Protein AF-A0A816DDB4-F1 (afdb_monomer)

Nearest PDB structures (foldseek):
  6s7x-assembly1_B  TM=8.480E-01  e=6.106E-02  Drosophila melanogaster
  7lga-assembly2_D  TM=7.925E-01  e=1.248E-01  Homo sapiens
  6taq-assembly1_A  TM=8.503E-01  e=3.305E-01  Drosophila melanogaster
  7lga-assembly1_B  TM=7.950E-01  e=3.527E-01  Homo sapiens
  6tnq-assembly1_A  TM=8.075E-01  e=5.557E-01  Homo sapiens

Solvent-accessible surface area (backbone atoms only — not comparable to full-atom values): 7834 Å² total; per-residue (Å²): 140,81,88,85,80,89,76,90,77,87,77,84,81,85,85,83,87,87,77,94,69,95,76,75,93,61,65,64,60,55,54,52,52,53,50,49,53,51,50,49,51,52,49,49,54,49,52,52,54,55,55,58,67,70,57,75,69,42,36,74,50,98,84,80,67,57,68,67,62,53,50,49,55,49,53,53,50,40,60,76,70,65,58,53,42,68,54,50,51,52,56,52,58,74,34,40,33,68,62,38,36,50,50,48,68,77,65,69,64,92,66,85,46,44,71,64,44,56,50,60,72,75,107

Secondary structure (DSSP, 8-state):
------------------------TTHHHHHHHHHHHHHHHHHHHHHHHHHHHHSPPB---TTT--HHHHHHHHHHHHHHHT--HHHHHHHHHTTB-HHHHHHHHHS----SSHHHHHHHHH-

Structure (mmCIF, N/CA/C/O backbone):
data_AF-A0A816DDB4-F1
#
_entry.id   AF-A0A816DDB4-F1
#
loop_
_atom_site.group_PDB
_atom_site.id
_atom_site.type_symbol
_atom_site.label_atom_id
_atom_site.label_alt_id
_atom_site.label_comp_id
_atom_site.label_asym_id
_atom_site.label_entity_id
_atom_site.label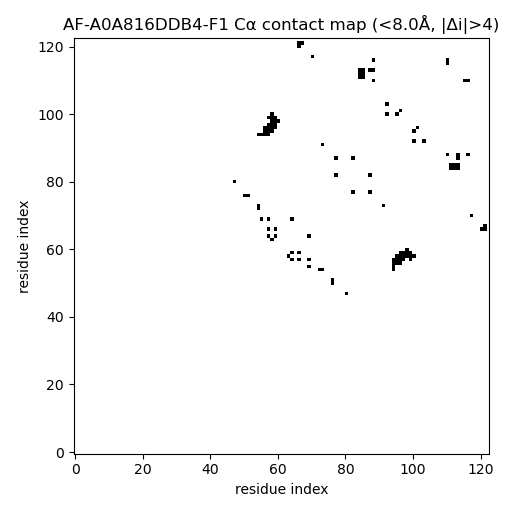_seq_id
_atom_site.pdbx_PDB_ins_code
_atom_site.Cartn_x
_atom_site.Cartn_y
_atom_site.Cartn_z
_atom_site.occupancy
_atom_site.B_iso_or_equiv
_atom_site.auth_seq_id
_atom_site.auth_comp_id
_atom_site.auth_asym_id
_atom_site.auth_atom_id
_atom_site.pdbx_PDB_model_num
ATOM 1 N N . MET A 1 1 ? 11.659 41.671 53.828 1.00 43.97 1 MET A N 1
ATOM 2 C CA . MET A 1 1 ? 11.669 40.972 52.526 1.00 43.97 1 MET A CA 1
ATOM 3 C C . MET A 1 1 ? 12.439 39.688 52.749 1.00 43.97 1 MET A C 1
ATOM 5 O O . MET A 1 1 ? 13.646 39.756 52.922 1.00 43.97 1 MET A O 1
ATOM 9 N N . GLN A 1 2 ? 11.732 38.571 52.906 1.00 41.44 2 GLN A N 1
ATOM 10 C CA . GLN A 1 2 ? 12.323 37.286 53.279 1.00 41.44 2 GLN A CA 1
ATOM 11 C C . GLN A 1 2 ? 12.018 36.295 52.156 1.00 41.44 2 GLN A C 1
ATOM 13 O O . GLN A 1 2 ? 10.850 36.076 51.834 1.00 41.44 2 GLN A O 1
ATOM 18 N N . SER A 1 3 ? 13.077 35.792 51.524 1.00 42.16 3 SER A N 1
ATOM 19 C CA . SER A 1 3 ? 13.044 34.828 50.428 1.00 42.16 3 SER A CA 1
ATOM 20 C C . SER A 1 3 ? 12.385 33.520 50.857 1.00 42.16 3 SER A C 1
ATOM 22 O O . SER A 1 3 ? 12.732 32.959 51.893 1.00 42.16 3 SER A O 1
ATOM 24 N N . GLY A 1 4 ? 11.441 33.051 50.041 1.00 41.81 4 GLY A N 1
ATOM 25 C CA . GLY A 1 4 ? 10.823 31.739 50.169 1.00 41.81 4 GLY A CA 1
ATOM 26 C C . GLY A 1 4 ? 11.722 30.665 49.568 1.00 41.81 4 GLY A C 1
ATOM 27 O O . GLY A 1 4 ? 11.898 30.605 48.352 1.00 41.81 4 GLY A O 1
ATOM 28 N N . GLU A 1 5 ? 12.275 29.821 50.430 1.00 47.75 5 GLU A N 1
ATOM 29 C CA . GLU A 1 5 ? 12.852 28.535 50.058 1.00 47.75 5 GLU A CA 1
ATOM 30 C C . GLU A 1 5 ? 11.723 27.496 50.013 1.00 47.75 5 GLU A C 1
ATOM 32 O O . GLU A 1 5 ? 11.057 27.223 51.012 1.00 47.75 5 GLU A O 1
ATOM 37 N N . ASN A 1 6 ? 11.482 26.944 48.824 1.00 47.59 6 ASN A N 1
ATOM 38 C CA . ASN A 1 6 ? 10.530 25.862 48.602 1.00 47.59 6 ASN A CA 1
ATOM 39 C C . ASN A 1 6 ? 11.137 24.537 49.080 1.00 47.59 6 ASN A C 1
ATOM 41 O O . ASN A 1 6 ? 11.985 23.972 48.394 1.00 47.59 6 ASN A O 1
ATOM 45 N N . ASN A 1 7 ? 10.659 24.013 50.208 1.00 46.81 7 ASN A N 1
ATOM 46 C CA . ASN A 1 7 ? 10.853 22.615 50.590 1.00 46.81 7 ASN A CA 1
ATOM 47 C C . ASN A 1 7 ? 9.494 21.905 50.561 1.00 46.81 7 ASN A C 1
ATOM 49 O O . ASN A 1 7 ? 8.636 22.130 51.411 1.00 46.81 7 ASN A O 1
ATOM 53 N N . LEU A 1 8 ? 9.296 21.075 49.534 1.00 44.12 8 LEU A N 1
ATOM 54 C CA . LEU A 1 8 ? 8.155 20.172 49.397 1.00 44.12 8 LEU A CA 1
ATOM 55 C C . LEU A 1 8 ? 8.302 19.023 50.403 1.00 44.12 8 LEU A C 1
ATOM 57 O O . LEU A 1 8 ? 9.027 18.060 50.155 1.00 44.12 8 LEU A O 1
ATOM 61 N N . SER A 1 9 ? 7.610 19.129 51.535 1.00 41.91 9 SER A N 1
ATOM 62 C CA . SER A 1 9 ? 7.448 18.035 52.494 1.00 41.91 9 SER A CA 1
ATOM 63 C C . SER A 1 9 ? 6.330 17.098 52.032 1.00 41.91 9 SER A C 1
ATOM 65 O O . SER A 1 9 ? 5.179 17.508 51.896 1.00 41.91 9 SER A O 1
ATOM 67 N N . TYR A 1 10 ? 6.668 15.828 51.803 1.00 42.56 10 TYR A N 1
ATOM 68 C CA . TYR A 1 10 ? 5.695 14.751 51.640 1.00 42.56 10 TYR A CA 1
ATOM 69 C C . TYR A 1 10 ? 5.128 14.385 53.016 1.00 42.56 10 TYR A C 1
ATOM 71 O O . TYR A 1 10 ? 5.798 13.709 53.795 1.00 42.56 10 TYR A O 1
ATOM 79 N N . GLU A 1 11 ? 3.901 14.809 53.319 1.00 48.00 11 GLU A N 1
ATOM 80 C CA . GLU A 1 11 ? 3.183 14.304 54.490 1.00 48.00 11 GLU A CA 1
ATOM 81 C C . GLU A 1 11 ? 2.316 13.095 54.123 1.00 48.00 11 GLU A C 1
ATOM 83 O O . GLU A 1 11 ? 1.369 13.163 53.338 1.00 48.00 11 GLU A O 1
ATOM 88 N N . LEU A 1 12 ? 2.683 11.962 54.723 1.00 44.47 12 LEU A N 1
ATOM 89 C CA . LEU A 1 12 ? 1.897 10.743 54.833 1.00 44.47 12 LEU A CA 1
ATOM 90 C C . LEU A 1 12 ? 0.632 11.031 55.649 1.00 44.47 12 LEU A C 1
ATOM 92 O O . LEU A 1 12 ? 0.705 11.149 56.871 1.00 44.47 12 LEU A O 1
ATOM 96 N N . ILE A 1 13 ? -0.535 11.073 55.006 1.00 45.22 13 ILE A N 1
ATOM 97 C CA . ILE A 1 13 ? -1.806 11.014 55.734 1.00 45.22 13 ILE A CA 1
ATOM 98 C C . ILE A 1 13 ? -2.263 9.560 55.777 1.00 45.22 13 ILE A C 1
ATOM 100 O O . ILE A 1 13 ? -2.848 9.013 54.841 1.00 45.22 13 ILE A O 1
ATOM 104 N N . THR A 1 14 ? -1.953 8.940 56.909 1.00 59.88 14 THR A N 1
ATOM 105 C CA . THR A 1 14 ? -2.559 7.714 57.408 1.00 59.88 14 THR A CA 1
ATOM 106 C C . THR A 1 14 ? -4.031 7.977 57.709 1.00 59.88 14 THR A C 1
ATOM 108 O O . THR A 1 14 ? -4.351 8.958 58.363 1.00 59.88 14 THR A O 1
ATOM 111 N N . ASN A 1 15 ? -4.934 7.104 57.258 1.00 37.34 15 ASN A N 1
ATOM 112 C CA . ASN A 1 15 ? -6.220 6.882 57.922 1.00 37.34 15 ASN A CA 1
ATOM 113 C C . ASN A 1 15 ? -6.789 5.516 57.520 1.00 37.34 15 ASN A C 1
ATOM 115 O O . ASN A 1 15 ? -7.219 5.273 56.396 1.00 37.34 15 ASN A O 1
ATOM 119 N N . SER A 1 16 ? -6.806 4.611 58.483 1.00 35.53 16 SER A N 1
ATOM 120 C CA . SER A 1 16 ? -7.663 3.428 58.552 1.00 35.53 16 SER A CA 1
ATOM 121 C C . SER A 1 16 ? -8.112 3.322 60.015 1.00 35.53 16 SER A C 1
ATOM 123 O O . SER A 1 16 ? -7.393 3.832 60.875 1.00 35.53 16 SER A O 1
ATOM 125 N N . PRO A 1 17 ? -9.175 2.584 60.384 1.00 55.56 17 PRO A N 1
ATOM 126 C CA . PRO A 1 17 ? -10.334 2.105 59.619 1.00 55.56 17 PRO A CA 1
ATOM 127 C C . PRO A 1 17 ? -11.655 2.271 60.413 1.00 55.56 17 PRO A C 1
ATOM 129 O O . PRO A 1 17 ? -11.680 2.054 61.621 1.00 55.56 17 PRO A O 1
ATOM 132 N N . THR A 1 18 ? -12.814 2.502 59.782 1.00 37.44 18 THR A N 1
ATOM 133 C CA . THR A 1 18 ? -14.069 1.970 60.361 1.00 37.44 18 THR A CA 1
ATOM 134 C C . THR A 1 18 ? -15.192 1.810 59.345 1.00 37.44 18 THR A C 1
ATOM 136 O O . THR A 1 18 ? -15.541 2.731 58.615 1.00 37.44 18 THR A O 1
ATOM 139 N N . ARG A 1 19 ? -15.850 0.651 59.475 1.00 34.72 19 ARG A N 1
ATOM 140 C CA . ARG A 1 19 ? -17.238 0.345 59.107 1.00 34.72 19 ARG A CA 1
ATOM 141 C C . ARG A 1 19 ? -17.450 -0.298 57.737 1.00 34.72 19 ARG A C 1
ATOM 143 O O . ARG A 1 19 ? -17.936 0.302 56.786 1.00 34.72 19 ARG A O 1
ATOM 150 N N . ILE A 1 20 ? -17.222 -1.610 57.740 1.00 48.53 20 ILE A N 1
ATOM 151 C CA . ILE A 1 20 ? -17.892 -2.568 56.862 1.00 48.53 20 ILE A CA 1
ATOM 152 C C . ILE A 1 20 ? -19.407 -2.307 56.929 1.00 48.53 20 ILE A C 1
ATOM 154 O O . ILE A 1 20 ? -20.044 -2.501 57.966 1.00 48.53 20 ILE A O 1
ATOM 158 N N . ARG A 1 21 ? -19.989 -1.859 55.816 1.00 37.38 21 ARG A N 1
ATOM 159 C CA . ARG A 1 21 ? -21.425 -1.963 55.546 1.00 37.38 21 ARG A CA 1
ATOM 160 C C . ARG A 1 21 ? -21.587 -2.323 54.074 1.00 37.38 21 ARG A C 1
ATOM 162 O O . ARG A 1 21 ? -21.280 -1.516 53.205 1.00 37.38 21 ARG A O 1
ATOM 169 N N . ASN A 1 22 ? -22.032 -3.554 53.833 1.00 43.56 22 ASN A N 1
ATOM 170 C CA . ASN A 1 22 ? -22.305 -4.153 52.528 1.00 43.56 22 ASN A CA 1
ATOM 171 C C . ASN A 1 22 ? -22.869 -3.150 51.512 1.00 43.56 22 ASN A C 1
ATOM 173 O O . ASN A 1 22 ? -24.009 -2.698 51.659 1.00 43.56 22 ASN A O 1
ATOM 177 N N . LYS A 1 23 ? -22.120 -2.866 50.441 1.00 38.00 23 LYS A N 1
ATOM 178 C CA . LYS A 1 23 ? -22.698 -2.331 49.208 1.00 38.00 23 LYS A CA 1
ATOM 179 C C . LYS A 1 23 ? -21.850 -2.704 47.989 1.00 38.00 23 LYS A C 1
ATOM 181 O O . LYS A 1 23 ? -20.769 -2.178 47.796 1.00 38.00 23 LYS A O 1
ATOM 186 N N . LYS A 1 24 ? -22.457 -3.568 47.170 1.00 41.78 24 LYS A N 1
ATOM 187 C CA . LYS A 1 24 ? -22.241 -3.801 45.736 1.00 41.78 24 LYS A CA 1
ATOM 188 C C . LYS A 1 24 ? -20.925 -4.441 45.274 1.00 41.78 24 LYS A C 1
ATOM 190 O O . LYS A 1 24 ? -19.898 -3.807 45.110 1.00 41.78 24 LYS A O 1
ATOM 195 N N . ILE A 1 25 ? -21.098 -5.691 44.858 1.00 45.50 25 ILE A N 1
ATOM 196 C CA . ILE A 1 25 ? -20.272 -6.566 44.013 1.00 45.50 25 ILE A CA 1
ATOM 197 C C . ILE A 1 25 ? -20.034 -5.973 42.590 1.00 45.50 25 ILE A C 1
ATOM 199 O O . ILE A 1 25 ? -19.794 -6.702 41.642 1.00 45.50 25 ILE A O 1
ATOM 203 N N . ASN A 1 26 ? -20.091 -4.649 42.396 1.00 43.62 26 ASN A N 1
ATOM 204 C CA . ASN A 1 26 ? -20.038 -4.034 41.058 1.00 43.62 26 ASN A CA 1
ATOM 205 C C . ASN A 1 26 ? -18.671 -3.434 40.682 1.00 43.62 26 ASN A C 1
ATOM 207 O O . ASN A 1 26 ? -18.465 -3.151 39.507 1.00 43.62 26 ASN A O 1
ATOM 211 N N . ASP A 1 27 ? -17.741 -3.256 41.626 1.00 45.94 27 ASP A N 1
ATOM 212 C CA . ASP A 1 27 ? -16.448 -2.609 41.330 1.00 45.94 27 ASP A CA 1
ATOM 213 C C . ASP A 1 27 ? -15.383 -3.577 40.783 1.00 45.94 27 ASP A C 1
ATOM 215 O O . ASP A 1 27 ? -14.468 -3.162 40.075 1.00 45.94 27 ASP A O 1
ATOM 219 N N . ILE A 1 28 ? -15.509 -4.882 41.054 1.00 46.75 28 ILE A N 1
ATOM 220 C CA . ILE A 1 28 ? -14.529 -5.885 40.596 1.00 46.75 28 ILE A CA 1
ATOM 221 C C . ILE A 1 28 ? -14.704 -6.183 39.100 1.00 46.75 28 ILE A C 1
ATOM 223 O O . ILE A 1 28 ? -13.717 -6.330 38.382 1.00 46.75 28 ILE A O 1
ATOM 227 N N . SER A 1 29 ? -15.948 -6.208 38.610 1.00 50.31 29 SER A N 1
ATOM 228 C CA . SER A 1 29 ? -16.242 -6.466 37.196 1.00 50.31 29 SER A CA 1
ATOM 229 C C . SER A 1 29 ? -15.683 -5.376 36.281 1.00 50.31 29 SER A C 1
ATOM 231 O O . SER A 1 29 ? -15.140 -5.696 35.233 1.00 50.31 29 SER A O 1
ATOM 233 N N . PHE A 1 30 ? -15.734 -4.107 36.702 1.00 49.94 30 PHE A N 1
ATOM 234 C CA . PHE A 1 30 ? -15.260 -2.973 35.901 1.00 49.94 30 PHE A CA 1
ATOM 235 C C . PHE A 1 30 ? -13.727 -2.933 35.771 1.00 49.94 30 PHE A C 1
ATOM 237 O O . PHE A 1 30 ? -13.196 -2.625 34.705 1.00 49.94 30 PHE A O 1
ATOM 244 N N . MET A 1 31 ? -13.004 -3.300 36.837 1.00 43.09 31 MET A N 1
ATOM 245 C CA . MET A 1 31 ? -11.540 -3.413 36.808 1.00 43.09 31 MET A CA 1
ATOM 246 C C . MET A 1 31 ? -11.078 -4.574 35.910 1.00 43.09 31 MET A C 1
ATOM 248 O O . MET A 1 31 ? -10.152 -4.395 35.123 1.00 43.09 31 MET A O 1
ATOM 252 N N . GLN A 1 32 ? -11.759 -5.729 35.951 1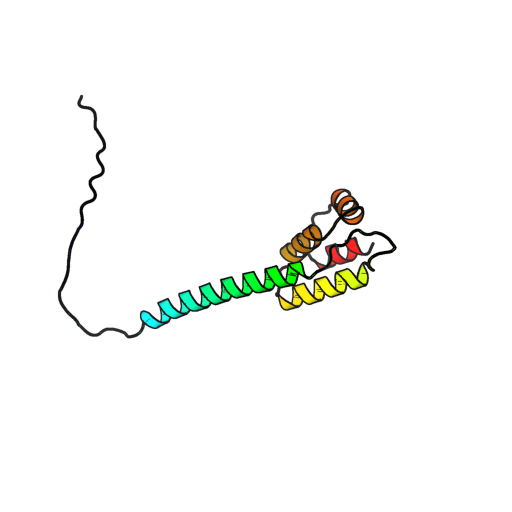.00 49.47 32 GLN A N 1
ATOM 253 C CA . GLN A 1 32 ? -11.474 -6.862 35.054 1.00 49.47 32 GLN A CA 1
ATOM 254 C C . GLN A 1 32 ? -11.809 -6.561 33.585 1.00 49.47 32 GLN A C 1
ATOM 256 O O . GLN A 1 32 ? -11.076 -6.988 32.693 1.00 49.47 32 GLN A O 1
ATOM 261 N N . GLU A 1 33 ? -12.870 -5.800 33.309 1.00 47.44 33 GLU A N 1
ATOM 262 C CA . GLU A 1 33 ? -13.226 -5.370 31.948 1.00 47.44 33 GLU A CA 1
ATOM 263 C C . GLU A 1 33 ? -12.191 -4.400 31.360 1.00 47.44 33 GLU A C 1
ATOM 265 O O . GLU A 1 33 ? -11.857 -4.482 30.180 1.00 47.44 33 GLU A O 1
ATOM 270 N N . MET A 1 34 ? -11.629 -3.495 32.168 1.00 47.34 34 MET A N 1
ATOM 271 C CA . MET A 1 34 ? -10.554 -2.606 31.712 1.00 47.34 34 MET A CA 1
ATOM 272 C C . MET A 1 34 ? -9.242 -3.355 31.456 1.00 47.34 34 MET A C 1
ATOM 274 O O . MET A 1 34 ? -8.533 -3.039 30.499 1.00 47.34 34 MET A O 1
ATOM 278 N N . GLU A 1 35 ? -8.916 -4.354 32.276 1.00 47.94 35 GLU A N 1
ATOM 279 C CA . GLU A 1 35 ? -7.696 -5.149 32.114 1.00 47.94 35 GLU A CA 1
ATOM 280 C C . GLU A 1 35 ? -7.775 -6.084 30.901 1.00 47.94 35 GLU A C 1
ATOM 282 O O . GLU A 1 35 ? -6.830 -6.141 30.114 1.00 47.94 35 GLU A O 1
ATOM 287 N N . THR A 1 36 ? -8.920 -6.741 30.688 1.00 53.62 36 THR A N 1
ATOM 288 C CA . THR A 1 36 ? -9.164 -7.604 29.518 1.00 53.62 36 THR A CA 1
ATOM 289 C C . THR A 1 36 ? -9.201 -6.806 28.220 1.00 53.62 36 THR A C 1
ATOM 291 O O . THR A 1 36 ? -8.471 -7.154 27.298 1.00 53.62 36 THR A O 1
ATOM 294 N N . ASN A 1 37 ? -9.904 -5.669 28.170 1.00 53.72 37 ASN A N 1
ATOM 295 C CA . ASN A 1 37 ? -9.881 -4.786 26.998 1.00 53.72 37 ASN A CA 1
ATOM 296 C C . ASN A 1 37 ? -8.475 -4.220 26.724 1.00 53.72 37 ASN A C 1
ATOM 298 O O . ASN A 1 37 ? -8.065 -4.093 25.572 1.00 53.72 37 ASN A O 1
ATOM 302 N N . SER A 1 38 ? -7.694 -3.892 27.758 1.00 52.44 38 SER A N 1
ATOM 303 C CA . SER A 1 38 ? -6.309 -3.410 27.607 1.00 52.44 38 SER A CA 1
ATOM 304 C C . SER A 1 38 ? -5.362 -4.507 27.108 1.00 52.44 38 SER A C 1
ATOM 306 O O . SER A 1 38 ? -4.518 -4.259 26.246 1.00 52.44 38 SER A O 1
ATOM 308 N N . MET A 1 39 ? -5.497 -5.740 27.603 1.00 58.62 39 MET A N 1
ATOM 309 C CA . MET A 1 39 ? -4.708 -6.876 27.122 1.00 58.62 39 MET A CA 1
ATOM 310 C C . MET A 1 39 ? -5.114 -7.297 25.707 1.00 58.62 39 MET A C 1
ATOM 312 O O . MET A 1 39 ? -4.231 -7.493 24.874 1.00 58.62 39 MET A O 1
ATOM 316 N N . GLU A 1 40 ? -6.410 -7.366 25.402 1.00 56.19 40 GLU A N 1
ATOM 317 C CA . GLU A 1 40 ? -6.916 -7.681 24.062 1.00 56.19 40 GLU A CA 1
ATOM 318 C C . GLU A 1 40 ? -6.516 -6.615 23.046 1.00 56.19 40 GLU A C 1
ATOM 320 O O . GLU A 1 40 ? -6.018 -6.958 21.980 1.00 56.19 40 GLU A O 1
ATOM 325 N N . THR A 1 41 ? -6.626 -5.323 23.372 1.00 58.56 41 THR A N 1
ATOM 326 C CA . THR A 1 41 ? -6.163 -4.252 22.471 1.00 58.56 41 THR A CA 1
ATOM 327 C C . THR A 1 41 ? -4.658 -4.331 22.225 1.00 58.56 41 THR A C 1
ATOM 329 O O . THR A 1 41 ? -4.224 -4.240 21.077 1.00 58.56 41 THR A O 1
ATOM 332 N N . ARG A 1 42 ? -3.839 -4.587 23.254 1.00 55.94 42 ARG A N 1
ATOM 333 C CA . ARG A 1 42 ? -2.386 -4.790 23.088 1.00 55.94 42 ARG A CA 1
ATOM 334 C C . ARG A 1 42 ? -2.061 -6.024 22.243 1.00 55.94 42 ARG A C 1
ATOM 336 O O . ARG A 1 42 ? -1.179 -5.950 21.388 1.00 55.94 42 ARG A O 1
ATOM 343 N N . GLN A 1 43 ? -2.755 -7.140 22.456 1.00 61.03 43 GLN A N 1
ATOM 344 C CA . GLN A 1 43 ? -2.549 -8.370 21.685 1.00 61.03 43 GLN A CA 1
ATOM 345 C C . GLN A 1 43 ? -3.024 -8.234 20.235 1.00 61.03 43 GLN A C 1
ATOM 347 O O . GLN A 1 43 ? -2.332 -8.698 19.327 1.00 61.03 43 GLN A O 1
ATOM 352 N N . LEU A 1 44 ? -4.144 -7.548 19.999 1.00 58.44 44 LEU A N 1
ATOM 353 C CA . LEU A 1 44 ? -4.630 -7.211 18.662 1.00 58.44 44 LEU A CA 1
ATOM 354 C C . LEU A 1 44 ? -3.616 -6.329 17.931 1.00 58.44 44 LEU A C 1
ATOM 356 O O . LEU A 1 44 ? -3.213 -6.671 16.823 1.00 58.44 44 LEU A O 1
ATOM 360 N N . HIS A 1 45 ? -3.114 -5.270 18.573 1.00 66.06 45 HIS A N 1
ATOM 361 C CA . HIS A 1 45 ? -2.079 -4.414 17.989 1.00 66.06 45 HIS A CA 1
ATOM 362 C C . HIS A 1 45 ? -0.772 -5.171 17.699 1.00 66.06 45 HIS A C 1
ATOM 364 O O . HIS A 1 45 ? -0.148 -4.936 16.664 1.00 66.06 45 HIS A O 1
ATOM 370 N N . SER A 1 46 ? -0.364 -6.105 18.566 1.00 71.62 46 SER A N 1
ATOM 371 C CA . SER A 1 46 ? 0.810 -6.957 18.323 1.00 71.62 46 SER A CA 1
ATOM 372 C C . SER A 1 46 ? 0.605 -7.873 17.114 1.00 71.62 46 SER A C 1
ATOM 374 O O . SER A 1 46 ? 1.445 -7.906 16.218 1.00 71.62 46 SER A O 1
ATOM 376 N N . SER A 1 47 ? -0.534 -8.563 17.054 1.00 73.75 47 SER A N 1
ATOM 377 C CA . SER A 1 47 ? -0.851 -9.523 15.989 1.00 73.75 47 SER A CA 1
ATOM 378 C C . SER A 1 47 ? -0.989 -8.840 14.627 1.00 73.75 47 SER A C 1
ATOM 380 O O . SER A 1 47 ? -0.484 -9.339 13.624 1.00 73.75 47 SER A O 1
ATOM 382 N N . GLN A 1 48 ? -1.617 -7.661 14.591 1.00 74.00 48 GLN A N 1
ATOM 383 C CA . GLN A 1 48 ? -1.720 -6.829 13.390 1.00 74.00 48 GLN A CA 1
ATOM 384 C C . GLN A 1 48 ? -0.337 -6.396 12.895 1.00 74.00 48 GLN A C 1
ATOM 386 O O . GLN A 1 48 ? -0.018 -6.552 11.717 1.00 74.00 48 G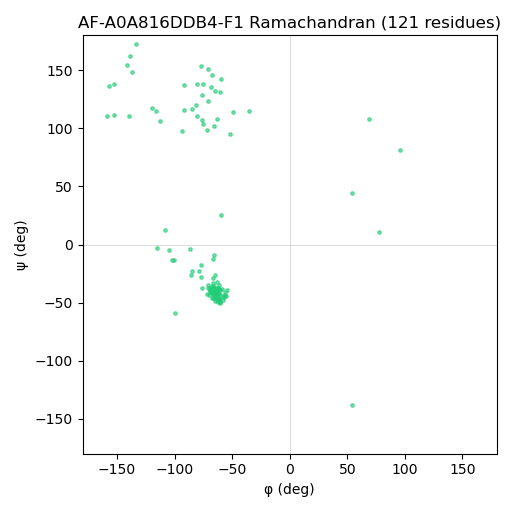LN A O 1
ATOM 391 N N . LYS A 1 49 ? 0.526 -5.925 13.803 1.00 76.50 49 LYS A N 1
ATOM 392 C CA . LYS A 1 49 ? 1.895 -5.509 13.472 1.00 76.50 49 LYS A CA 1
ATOM 393 C C . LYS A 1 49 ? 2.743 -6.667 12.947 1.00 76.50 49 LYS A C 1
ATOM 395 O O . LYS A 1 49 ? 3.537 -6.481 12.029 1.00 76.50 49 LYS A O 1
ATOM 400 N N . GLU A 1 50 ? 2.598 -7.860 13.515 1.00 81.56 50 GLU A N 1
ATOM 401 C CA . GLU A 1 50 ? 3.293 -9.057 13.031 1.00 81.56 50 GLU A CA 1
ATOM 402 C C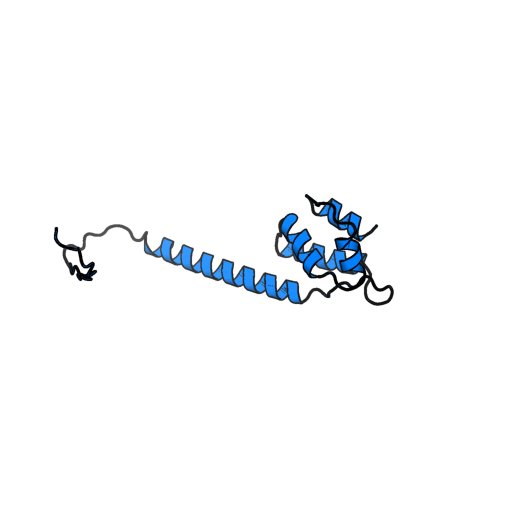 . GLU A 1 50 ? 2.772 -9.530 11.676 1.00 81.56 50 GLU A C 1
ATOM 404 O O . GLU A 1 50 ? 3.573 -9.906 10.821 1.00 81.56 50 GLU A O 1
ATOM 409 N N . ALA A 1 51 ? 1.460 -9.474 11.444 1.00 80.19 51 ALA A N 1
ATOM 410 C CA . ALA A 1 51 ? 0.887 -9.800 10.145 1.00 80.19 51 ALA A CA 1
ATOM 411 C C . ALA A 1 51 ? 1.368 -8.822 9.065 1.00 80.19 51 ALA A C 1
ATOM 413 O O . ALA A 1 51 ? 1.748 -9.248 7.978 1.00 80.19 51 ALA A O 1
ATOM 414 N N . MET A 1 52 ? 1.472 -7.533 9.395 1.00 79.19 52 MET A N 1
ATOM 415 C CA . MET A 1 52 ? 1.948 -6.520 8.457 1.00 79.19 52 MET A CA 1
ATOM 416 C C . MET A 1 52 ? 3.420 -6.695 8.075 1.00 79.19 52 MET A C 1
ATOM 418 O O . MET A 1 52 ? 3.816 -6.405 6.950 1.00 79.19 52 MET A O 1
ATOM 422 N N . LYS A 1 53 ? 4.254 -7.258 8.958 1.00 81.56 53 LYS A N 1
ATOM 423 C CA . LYS A 1 53 ? 5.641 -7.628 8.616 1.00 81.56 53 LYS A CA 1
ATOM 424 C C . LYS A 1 53 ? 5.739 -8.738 7.570 1.00 81.56 53 LYS A C 1
ATOM 426 O O . LYS A 1 53 ? 6.756 -8.804 6.895 1.00 81.56 53 LYS A O 1
ATOM 431 N N . LYS A 1 54 ? 4.725 -9.600 7.454 1.00 81.44 54 LYS A N 1
ATOM 432 C CA . LYS A 1 54 ? 4.723 -10.717 6.496 1.00 81.44 54 LYS A CA 1
ATOM 433 C C . LYS A 1 54 ? 4.422 -10.278 5.068 1.00 81.44 54 LYS A C 1
ATOM 435 O O . LYS A 1 54 ? 4.712 -11.037 4.153 1.00 81.44 54 LYS A O 1
ATOM 440 N N . ILE A 1 55 ? 3.858 -9.084 4.885 1.00 80.56 55 ILE A N 1
ATOM 441 C CA . ILE A 1 55 ? 3.666 -8.516 3.554 1.00 80.56 55 ILE A CA 1
ATOM 442 C C . ILE A 1 55 ? 5.019 -8.104 2.985 1.00 80.56 55 ILE A C 1
ATOM 444 O O . ILE A 1 55 ? 5.737 -7.302 3.600 1.00 80.56 55 ILE A O 1
ATOM 448 N N . THR A 1 56 ? 5.324 -8.658 1.814 1.00 85.06 56 THR A N 1
ATOM 449 C CA . THR A 1 56 ? 6.503 -8.345 1.010 1.00 85.06 56 THR A CA 1
ATOM 450 C C . THR A 1 56 ? 6.503 -6.867 0.630 1.00 85.06 56 THR A C 1
ATOM 452 O O . THR A 1 56 ? 5.454 -6.276 0.377 1.00 85.06 56 THR A O 1
ATOM 455 N N . GLU A 1 57 ? 7.679 -6.253 0.623 1.00 90.31 57 GLU A N 1
ATOM 456 C CA . GLU A 1 57 ? 7.855 -4.898 0.102 1.00 90.31 57 GLU A CA 1
ATOM 457 C C . GLU A 1 57 ? 7.724 -4.898 -1.426 1.00 90.31 57 GLU A C 1
ATOM 459 O O . GLU A 1 57 ? 8.021 -5.900 -2.076 1.00 90.31 57 GLU A O 1
ATOM 464 N N . PHE A 1 58 ? 7.278 -3.783 -2.001 1.00 90.00 58 PHE A N 1
ATOM 465 C CA . PHE A 1 58 ? 7.086 -3.651 -3.442 1.00 90.00 58 PHE A CA 1
ATOM 466 C C . PHE A 1 58 ? 8.011 -2.587 -4.020 1.00 90.00 58 PHE A C 1
ATOM 468 O O . PHE A 1 58 ? 7.889 -1.399 -3.713 1.00 90.00 58 PHE A O 1
ATOM 475 N N . SER A 1 59 ? 8.934 -3.035 -4.869 1.00 87.12 59 SER A N 1
ATOM 476 C CA . SER A 1 59 ? 9.925 -2.195 -5.541 1.00 87.12 59 SER A CA 1
ATOM 477 C C . SER A 1 59 ? 9.394 -1.571 -6.837 1.00 87.12 59 SER A C 1
ATOM 479 O O . SER A 1 59 ? 9.856 -0.506 -7.247 1.00 87.12 59 SER A O 1
ATOM 481 N N . GLY A 1 60 ? 8.417 -2.213 -7.488 1.00 83.56 60 GLY A N 1
ATOM 482 C CA . GLY A 1 60 ? 7.969 -1.863 -8.839 1.00 83.56 60 GLY A CA 1
ATOM 483 C C . GLY A 1 60 ? 8.900 -2.353 -9.952 1.00 83.56 60 GLY A C 1
ATOM 484 O O . GLY A 1 60 ? 8.739 -1.943 -11.102 1.00 83.56 60 GLY A O 1
ATOM 485 N N . GLU A 1 61 ? 9.878 -3.210 -9.644 1.00 85.31 61 GLU A N 1
ATOM 486 C CA . GLU A 1 61 ? 10.722 -3.836 -10.662 1.00 85.31 61 GLU A CA 1
ATOM 487 C C . GLU A 1 61 ? 9.970 -4.959 -11.394 1.00 85.31 61 GLU A C 1
ATOM 489 O O . GLU A 1 61 ? 9.254 -5.766 -10.802 1.00 85.31 61 GLU A O 1
ATOM 494 N N . SER A 1 62 ? 10.138 -5.019 -12.718 1.00 71.38 62 SER A N 1
ATOM 495 C CA . SER A 1 62 ? 9.316 -5.834 -13.631 1.00 71.38 62 SER A CA 1
ATOM 496 C C . SER A 1 62 ? 9.439 -7.354 -13.441 1.00 71.38 62 SER A C 1
ATOM 498 O O . SER A 1 62 ? 8.721 -8.112 -14.089 1.00 71.38 62 SER A O 1
ATOM 500 N N . ASN A 1 63 ? 10.381 -7.810 -12.620 1.00 67.19 63 ASN A N 1
ATOM 501 C CA . ASN A 1 63 ? 10.772 -9.207 -12.443 1.00 67.19 63 ASN A CA 1
ATOM 502 C C . ASN A 1 63 ? 10.487 -9.771 -11.041 1.00 67.19 63 ASN A C 1
ATOM 504 O O . ASN A 1 63 ? 10.758 -10.954 -10.834 1.00 67.19 63 ASN A O 1
ATOM 508 N N . GLU A 1 64 ? 9.983 -8.977 -10.091 1.00 71.25 64 GLU A N 1
ATOM 509 C CA . GLU A 1 64 ? 9.808 -9.426 -8.700 1.00 71.25 64 GLU A CA 1
ATOM 510 C C . GLU A 1 64 ? 8.374 -9.857 -8.366 1.00 71.25 64 GLU A C 1
ATOM 512 O O . GLU A 1 64 ? 8.161 -11.000 -7.962 1.00 71.25 64 GLU A O 1
ATOM 517 N N . LEU A 1 65 ? 7.387 -8.969 -8.516 1.00 79.62 65 LEU A N 1
ATOM 518 C CA . LEU A 1 65 ? 6.015 -9.207 -8.061 1.00 79.62 65 LEU A CA 1
ATOM 519 C C . LEU A 1 65 ? 5.025 -8.408 -8.914 1.00 79.62 65 LEU A C 1
ATOM 521 O O . LEU A 1 65 ? 5.281 -7.248 -9.228 1.00 79.62 65 LEU A O 1
ATOM 525 N N . SER A 1 66 ? 3.894 -9.014 -9.283 1.00 87.50 66 SER A N 1
ATOM 526 C CA . SER A 1 66 ? 2.809 -8.274 -9.935 1.00 87.50 66 SER A CA 1
ATOM 527 C C . SER A 1 66 ? 2.184 -7.299 -8.943 1.00 87.50 66 SER A C 1
ATOM 529 O O . SER A 1 66 ? 1.896 -7.670 -7.803 1.00 87.50 66 SER A O 1
ATOM 531 N N . ILE A 1 67 ? 1.941 -6.063 -9.379 1.00 87.31 67 ILE A N 1
ATOM 532 C CA . ILE A 1 67 ? 1.285 -5.058 -8.541 1.00 87.31 67 ILE A CA 1
ATOM 533 C C . ILE A 1 67 ? -0.126 -5.487 -8.130 1.00 87.31 67 ILE A C 1
ATOM 535 O O . ILE A 1 67 ? -0.523 -5.254 -6.992 1.00 87.31 67 ILE A O 1
ATOM 539 N N . ASP A 1 68 ? -0.841 -6.188 -9.012 1.00 89.62 68 ASP A N 1
ATOM 540 C CA . ASP A 1 68 ? -2.188 -6.683 -8.734 1.00 89.62 68 ASP A CA 1
ATOM 541 C C . ASP A 1 68 ? -2.182 -7.761 -7.644 1.00 89.62 68 ASP A C 1
ATOM 543 O O . ASP A 1 68 ? -3.000 -7.715 -6.725 1.00 89.62 68 ASP A O 1
ATOM 547 N N . ASP A 1 69 ? -1.225 -8.694 -7.697 1.00 89.00 69 ASP A N 1
ATOM 548 C CA . ASP A 1 69 ? -1.086 -9.749 -6.684 1.00 89.00 69 ASP A CA 1
ATOM 549 C C . ASP A 1 69 ? -0.699 -9.146 -5.327 1.00 89.00 69 ASP A C 1
ATOM 551 O O . ASP A 1 69 ? -1.247 -9.508 -4.283 1.00 89.00 69 ASP A O 1
ATOM 555 N N . TRP A 1 70 ? 0.206 -8.166 -5.342 1.00 90.94 70 TRP A N 1
ATOM 556 C CA . TRP A 1 70 ? 0.635 -7.464 -4.139 1.00 90.94 70 TRP A CA 1
ATOM 557 C C . TRP A 1 70 ? -0.496 -6.655 -3.486 1.00 90.94 70 TRP A C 1
ATOM 559 O O . TRP A 1 70 ? -0.704 -6.741 -2.271 1.00 90.94 70 TRP A O 1
ATOM 569 N N . LEU A 1 71 ? -1.258 -5.896 -4.281 1.00 91.19 71 LEU A N 1
ATOM 570 C CA . LEU A 1 71 ? -2.410 -5.124 -3.807 1.00 91.19 71 LEU A CA 1
ATOM 571 C C . LEU A 1 71 ? -3.538 -6.030 -3.308 1.00 91.19 71 LEU A C 1
ATOM 573 O O . LEU A 1 71 ? -4.198 -5.695 -2.319 1.00 91.19 71 LEU A O 1
ATOM 577 N N . PHE A 1 72 ? -3.744 -7.188 -3.937 1.00 90.81 72 PHE A N 1
ATOM 578 C CA . PHE A 1 72 ? -4.721 -8.177 -3.488 1.00 90.81 72 PHE A CA 1
ATOM 579 C C . PHE A 1 72 ? -4.387 -8.712 -2.090 1.00 90.81 72 PHE A C 1
ATOM 581 O O . PHE A 1 72 ? -5.245 -8.700 -1.198 1.00 90.81 72 PHE A O 1
ATOM 588 N N . ASP A 1 73 ? -3.138 -9.124 -1.861 1.00 89.75 73 ASP A N 1
ATOM 589 C CA . ASP A 1 73 ? -2.679 -9.613 -0.556 1.00 89.75 73 ASP A CA 1
ATOM 590 C C . ASP A 1 73 ? -2.784 -8.533 0.530 1.00 89.75 73 ASP A C 1
ATOM 592 O O . ASP A 1 73 ? -3.271 -8.797 1.639 1.00 89.75 73 ASP A O 1
ATOM 596 N N . LEU A 1 74 ? -2.406 -7.294 0.202 1.00 90.56 74 LEU A N 1
ATOM 597 C CA . LEU A 1 74 ? -2.558 -6.139 1.089 1.00 90.56 74 LEU A CA 1
ATOM 598 C C . LEU A 1 74 ? -4.020 -5.876 1.450 1.00 90.56 74 LEU A C 1
ATOM 600 O O . LEU A 1 74 ? -4.357 -5.759 2.630 1.00 90.56 74 LEU A O 1
ATOM 604 N N . THR A 1 75 ? -4.905 -5.815 0.457 1.00 90.56 75 THR A N 1
ATOM 605 C CA . THR A 1 75 ? -6.324 -5.491 0.654 1.00 90.56 75 THR A CA 1
ATOM 606 C C . THR A 1 75 ? -7.039 -6.570 1.463 1.00 90.56 75 THR A C 1
ATOM 608 O O . THR A 1 75 ? -7.847 -6.261 2.352 1.00 90.56 75 THR A O 1
ATOM 611 N N . ASN A 1 76 ? -6.696 -7.841 1.241 1.00 90.75 76 ASN A N 1
ATOM 612 C CA . ASN A 1 76 ? -7.175 -8.947 2.066 1.00 90.75 76 ASN A CA 1
ATOM 613 C C . ASN A 1 76 ? -6.729 -8.788 3.519 1.00 90.75 76 ASN A C 1
ATOM 615 O O . ASN A 1 76 ? -7.549 -8.891 4.438 1.00 90.75 76 ASN A O 1
ATOM 619 N N . LEU A 1 77 ? -5.454 -8.475 3.749 1.00 89.12 77 LEU A N 1
ATOM 620 C CA . LEU A 1 77 ? -4.941 -8.297 5.100 1.00 89.12 77 LEU A CA 1
ATOM 621 C C . LEU A 1 77 ? -5.564 -7.074 5.796 1.00 89.12 77 LEU A C 1
ATOM 623 O O . LEU A 1 77 ? -5.972 -7.157 6.957 1.00 89.12 77 LEU A O 1
ATOM 627 N N . PHE A 1 78 ? -5.729 -5.958 5.088 1.00 90.44 78 PHE A N 1
ATOM 628 C CA . PHE A 1 78 ? -6.421 -4.764 5.583 1.00 90.44 78 PHE A CA 1
ATOM 629 C C . PHE A 1 78 ? -7.866 -5.045 5.990 1.00 90.44 78 PHE A C 1
ATOM 631 O O . PHE A 1 78 ? -8.326 -4.530 7.015 1.00 90.44 78 PHE A O 1
ATOM 638 N N . SER A 1 79 ? -8.560 -5.894 5.233 1.00 88.06 79 SER A N 1
ATOM 639 C CA . SER A 1 79 ? -9.930 -6.317 5.528 1.00 88.06 79 SER A CA 1
ATOM 640 C C . SER A 1 79 ? -10.001 -7.151 6.808 1.00 88.06 79 SER A C 1
ATOM 642 O O . SER A 1 79 ? -10.874 -6.919 7.648 1.00 88.06 79 SER A O 1
ATOM 644 N N . LEU A 1 80 ? -9.041 -8.059 7.017 1.00 87.62 80 LEU A N 1
ATOM 645 C CA . LEU A 1 80 ? -8.947 -8.868 8.238 1.00 87.62 80 LEU A CA 1
ATOM 646 C C . LEU A 1 80 ? -8.695 -8.016 9.487 1.00 87.62 80 LEU A C 1
ATOM 648 O O . LEU A 1 80 ? -9.276 -8.274 10.541 1.00 87.62 80 LEU A O 1
ATOM 652 N N . MET A 1 81 ? -7.868 -6.975 9.377 1.00 85.88 81 MET A N 1
ATOM 653 C CA . MET A 1 81 ? -7.572 -6.087 10.509 1.00 85.88 81 MET A CA 1
ATOM 654 C C . MET A 1 81 ? -8.575 -4.938 10.660 1.00 85.88 81 MET A C 1
ATOM 656 O O . MET A 1 81 ? -8.470 -4.177 11.622 1.00 85.88 81 MET A O 1
ATOM 660 N N . LYS A 1 82 ? -9.541 -4.810 9.739 1.00 86.56 82 LYS A N 1
ATOM 661 C CA . LYS A 1 82 ? -10.546 -3.736 9.704 1.00 86.56 82 LYS A CA 1
ATOM 662 C C . LYS A 1 82 ? -9.913 -2.338 9.727 1.00 86.56 82 LYS A C 1
ATOM 664 O O . LYS A 1 82 ? -10.363 -1.456 10.462 1.00 86.56 82 LYS A O 1
ATOM 669 N N . LEU A 1 83 ? -8.854 -2.141 8.938 1.00 86.38 83 LEU A N 1
ATOM 670 C CA . LEU A 1 83 ? -8.179 -0.845 8.854 1.00 86.38 83 LEU A CA 1
ATOM 671 C C . LEU A 1 83 ? -9.071 0.214 8.199 1.00 86.38 83 LEU A C 1
ATOM 673 O O . LEU A 1 83 ? -9.833 -0.072 7.275 1.00 86.38 83 LEU A O 1
ATOM 677 N N . LYS A 1 84 ? -8.930 1.459 8.660 1.00 89.69 84 LYS A N 1
ATOM 678 C CA . LYS A 1 84 ? -9.503 2.634 7.995 1.00 89.69 84 LYS A CA 1
ATOM 679 C C . LYS A 1 84 ? -8.653 3.007 6.786 1.00 89.69 84 LYS A C 1
ATOM 681 O O . LYS A 1 84 ? -7.452 2.759 6.787 1.00 89.69 84 LYS A O 1
ATOM 686 N N . ASP A 1 85 ? -9.264 3.648 5.799 1.00 89.50 85 ASP A N 1
ATOM 687 C CA . ASP A 1 85 ? -8.614 3.973 4.526 1.00 89.50 85 ASP A CA 1
ATOM 688 C C . ASP A 1 85 ? -7.324 4.782 4.681 1.00 89.50 85 ASP A C 1
ATOM 690 O O . ASP A 1 85 ? -6.317 4.427 4.080 1.00 89.50 85 ASP A O 1
ATOM 694 N N . GLU A 1 86 ? -7.308 5.790 5.555 1.00 87.62 86 GLU A N 1
ATOM 695 C CA . GLU A 1 86 ? -6.093 6.557 5.866 1.00 87.62 86 GLU A CA 1
ATOM 696 C C . GLU A 1 86 ? -4.947 5.649 6.337 1.00 87.62 86 GLU A C 1
ATOM 698 O O . GLU A 1 86 ? -3.815 5.765 5.874 1.00 87.62 86 GLU A O 1
ATOM 703 N N . THR A 1 87 ? -5.245 4.689 7.215 1.00 88.06 87 THR A N 1
ATOM 704 C CA . THR A 1 87 ? -4.249 3.726 7.693 1.00 88.06 87 THR A CA 1
ATOM 705 C C . THR A 1 87 ? -3.800 2.793 6.574 1.00 88.06 87 THR A C 1
ATOM 707 O O . THR A 1 87 ? -2.609 2.545 6.455 1.00 88.06 87 THR A O 1
ATOM 710 N N . LYS A 1 88 ? -4.711 2.314 5.717 1.00 90.50 88 LYS A N 1
ATOM 711 C CA . LYS A 1 88 ? -4.348 1.472 4.563 1.00 90.50 88 LYS A CA 1
ATOM 712 C C . LYS A 1 88 ? -3.363 2.182 3.636 1.00 90.50 88 LYS A C 1
ATOM 714 O O . LYS A 1 88 ? -2.370 1.586 3.228 1.00 90.50 88 LYS A O 1
ATOM 719 N N . ILE A 1 89 ? -3.613 3.461 3.348 1.00 89.06 89 ILE A N 1
ATOM 720 C CA . ILE A 1 89 ? -2.737 4.291 2.515 1.00 89.06 89 ILE A CA 1
ATOM 721 C C . ILE A 1 89 ? -1.350 4.396 3.162 1.00 89.06 89 ILE A C 1
ATOM 723 O O . ILE A 1 89 ? -0.354 4.104 2.506 1.00 89.06 89 ILE A O 1
ATOM 727 N N . LEU A 1 90 ? -1.276 4.730 4.455 1.00 87.62 90 LEU A N 1
ATOM 728 C CA . LEU A 1 90 ? -0.000 4.855 5.172 1.00 87.62 90 LEU A CA 1
ATOM 729 C C . LEU A 1 90 ? 0.782 3.535 5.249 1.00 87.62 90 LEU A C 1
ATOM 731 O O . LEU A 1 90 ? 1.993 3.532 5.032 1.00 87.62 90 LEU A O 1
ATOM 735 N N . GLU A 1 91 ? 0.111 2.419 5.536 1.00 89.12 91 GLU A N 1
ATOM 736 C CA . GLU A 1 91 ? 0.747 1.095 5.585 1.00 89.12 91 GLU A CA 1
ATOM 737 C C . GLU A 1 91 ? 1.266 0.682 4.204 1.00 89.12 91 GLU A C 1
ATOM 739 O O . GLU A 1 91 ? 2.383 0.186 4.088 1.00 89.12 91 GLU A O 1
ATOM 744 N N . THR A 1 92 ? 0.499 0.958 3.145 1.00 89.81 92 THR A N 1
ATOM 745 C CA . THR A 1 92 ? 0.915 0.689 1.760 1.00 89.81 92 THR A CA 1
ATOM 746 C C . THR A 1 92 ? 2.146 1.510 1.399 1.00 89.81 92 THR A C 1
ATOM 748 O O . THR A 1 92 ? 3.130 0.954 0.924 1.00 89.81 92 THR A O 1
ATOM 751 N N . MET A 1 93 ? 2.152 2.810 1.716 1.00 87.62 93 MET A N 1
ATOM 752 C CA . MET A 1 93 ? 3.321 3.677 1.529 1.00 87.62 93 MET A CA 1
ATOM 753 C C . MET A 1 93 ? 4.560 3.153 2.257 1.00 87.62 93 MET A C 1
ATOM 755 O O . MET A 1 93 ? 5.657 3.188 1.706 1.00 87.62 93 MET A O 1
ATOM 759 N N . GLY A 1 94 ? 4.392 2.653 3.485 1.00 87.50 94 GLY A N 1
ATOM 760 C CA . GLY A 1 94 ? 5.476 2.076 4.281 1.00 87.50 94 GLY A CA 1
ATOM 761 C C . GLY A 1 94 ? 6.058 0.780 3.708 1.00 87.50 94 GLY A C 1
ATOM 762 O O . GLY A 1 94 ? 7.110 0.340 4.168 1.00 87.50 94 GLY A O 1
ATOM 763 N N . LYS A 1 95 ? 5.390 0.172 2.723 1.00 90.31 95 LYS A N 1
ATOM 764 C CA . LYS A 1 95 ? 5.806 -1.061 2.046 1.00 90.31 95 LYS A CA 1
ATOM 765 C C . LYS A 1 95 ? 6.360 -0.841 0.64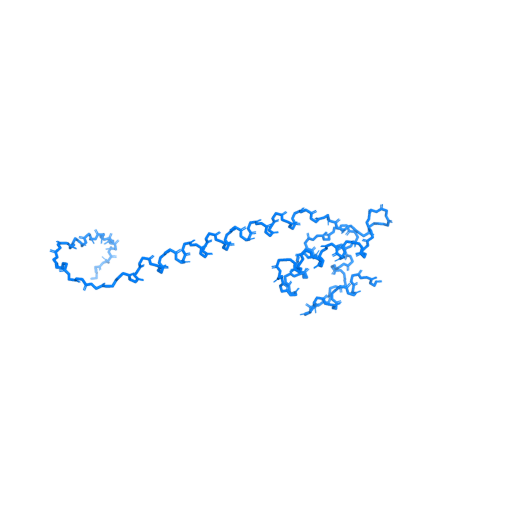2 1.00 90.31 95 LYS A C 1
ATOM 767 O O . LYS A 1 95 ? 6.838 -1.799 0.039 1.00 90.31 95 LYS A O 1
ATOM 772 N N . LEU A 1 96 ? 6.328 0.388 0.132 1.00 90.56 96 LEU A N 1
ATOM 773 C CA . LEU A 1 96 ? 6.944 0.731 -1.144 1.00 90.56 96 LEU A CA 1
ATOM 774 C C . LEU A 1 96 ? 8.447 0.931 -0.971 1.00 90.56 96 LEU A C 1
ATOM 776 O O . LEU A 1 96 ? 8.903 1.608 -0.047 1.00 90.56 96 LEU A O 1
ATOM 780 N N . THR A 1 97 ? 9.219 0.412 -1.914 1.00 90.75 97 THR A N 1
ATOM 781 C CA . THR A 1 97 ? 10.666 0.616 -2.004 1.00 90.75 97 THR A CA 1
ATOM 782 C C . THR A 1 97 ? 11.064 0.966 -3.438 1.00 90.75 97 THR A C 1
ATOM 784 O O . THR A 1 97 ? 10.230 0.991 -4.342 1.00 90.75 97 THR A O 1
ATOM 787 N N . GLY A 1 98 ? 12.334 1.326 -3.648 1.00 89.75 98 GLY A N 1
ATOM 788 C CA . GLY A 1 98 ? 12.903 1.485 -4.989 1.00 89.75 98 GLY A CA 1
ATOM 789 C C . GLY A 1 98 ? 12.123 2.439 -5.920 1.00 89.75 98 GLY A C 1
ATOM 790 O O . GLY A 1 98 ? 11.710 3.524 -5.487 1.00 89.75 98 GLY A O 1
ATOM 791 N N . PRO A 1 99 ? 11.954 2.070 -7.207 1.00 88.94 99 PRO A N 1
ATOM 792 C CA . PRO A 1 99 ? 11.184 2.840 -8.186 1.00 88.94 99 PRO A CA 1
ATOM 793 C C . PRO A 1 99 ? 9.742 3.159 -7.772 1.00 88.94 99 PRO A C 1
ATOM 795 O O . PRO A 1 99 ? 9.294 4.280 -8.007 1.00 88.94 99 PRO A O 1
ATOM 798 N N . ALA A 1 100 ? 9.031 2.232 -7.127 1.00 88.44 100 ALA A N 1
ATOM 799 C CA . ALA A 1 100 ? 7.643 2.434 -6.714 1.00 88.44 100 ALA A CA 1
ATOM 800 C C . ALA A 1 100 ? 7.517 3.511 -5.628 1.00 88.44 100 ALA A C 1
ATOM 802 O O . ALA A 1 100 ? 6.663 4.396 -5.718 1.00 88.44 100 ALA A O 1
ATOM 803 N N . LEU A 1 101 ? 8.419 3.505 -4.638 1.00 89.81 101 LEU A N 1
ATOM 804 C CA . LEU A 1 101 ? 8.476 4.567 -3.628 1.00 89.81 101 LEU A CA 1
ATOM 805 C C . LEU A 1 101 ? 8.785 5.923 -4.265 1.00 89.81 101 LEU A C 1
ATOM 807 O O . LEU A 1 101 ? 8.178 6.933 -3.906 1.00 89.81 101 LEU A O 1
ATOM 811 N N . ARG A 1 102 ? 9.719 5.950 -5.220 1.00 89.25 102 ARG A N 1
ATOM 812 C CA . ARG A 1 102 ? 10.079 7.175 -5.935 1.00 89.25 102 ARG A CA 1
ATOM 813 C C . ARG A 1 102 ? 8.901 7.722 -6.740 1.00 89.25 102 ARG A C 1
ATOM 815 O O . ARG A 1 102 ? 8.595 8.905 -6.622 1.00 89.25 102 ARG A O 1
ATOM 822 N N . TRP A 1 103 ? 8.221 6.870 -7.504 1.00 87.25 103 TRP A N 1
ATOM 823 C CA . TRP A 1 103 ? 7.027 7.251 -8.255 1.00 87.25 103 TRP A CA 1
ATOM 824 C C . TRP A 1 103 ? 5.953 7.820 -7.325 1.00 87.25 103 TRP A C 1
ATOM 826 O O . TRP A 1 103 ? 5.406 8.887 -7.601 1.00 87.25 103 TRP A O 1
ATOM 836 N N . PHE A 1 104 ? 5.713 7.169 -6.184 1.00 84.75 104 PHE A N 1
ATOM 837 C CA . PHE A 1 104 ? 4.740 7.636 -5.202 1.00 84.75 104 PHE A CA 1
ATOM 838 C C . PHE A 1 104 ? 5.097 9.031 -4.669 1.00 84.75 104 PHE A C 1
ATOM 840 O O . PHE A 1 104 ? 4.243 9.914 -4.617 1.00 84.75 104 PHE A O 1
ATOM 847 N N . GLN A 1 105 ? 6.364 9.259 -4.316 1.00 85.50 105 GLN A N 1
ATOM 848 C CA . GLN A 1 105 ? 6.840 10.557 -3.832 1.00 85.50 105 GLN A CA 1
ATOM 849 C C . GLN A 1 105 ? 6.701 11.672 -4.878 1.00 85.50 105 GLN A C 1
ATOM 851 O O . GLN A 1 105 ? 6.383 12.807 -4.526 1.00 85.50 105 GLN A O 1
ATOM 856 N N . GLU A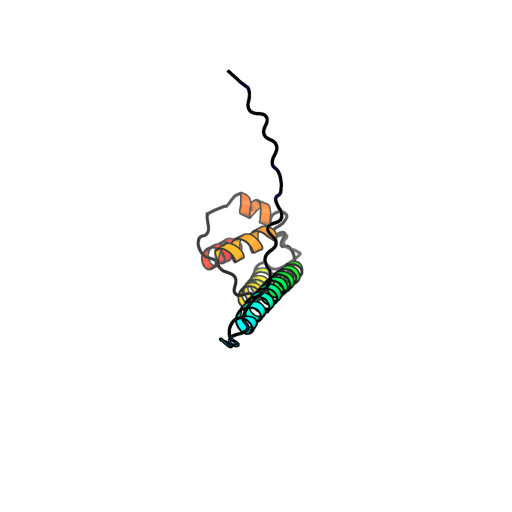 1 106 ? 6.929 11.355 -6.153 1.00 85.31 106 GLU A N 1
ATOM 857 C CA . GLU A 1 106 ? 6.847 12.305 -7.269 1.00 85.31 106 GLU A CA 1
ATOM 858 C C . GLU A 1 106 ? 5.393 12.618 -7.678 1.00 85.31 106 GLU A C 1
ATOM 860 O O . GLU A 1 106 ? 5.111 13.725 -8.135 1.00 85.31 106 GLU A O 1
ATOM 865 N N . ASN A 1 107 ? 4.459 11.683 -7.470 1.00 78.50 107 ASN A N 1
ATOM 866 C CA . ASN A 1 107 ? 3.061 11.787 -7.914 1.00 78.50 107 ASN A CA 1
ATOM 867 C C . ASN A 1 107 ? 2.056 12.006 -6.771 1.00 78.50 107 ASN A C 1
ATOM 869 O O . ASN A 1 107 ? 0.847 11.897 -6.984 1.00 78.50 107 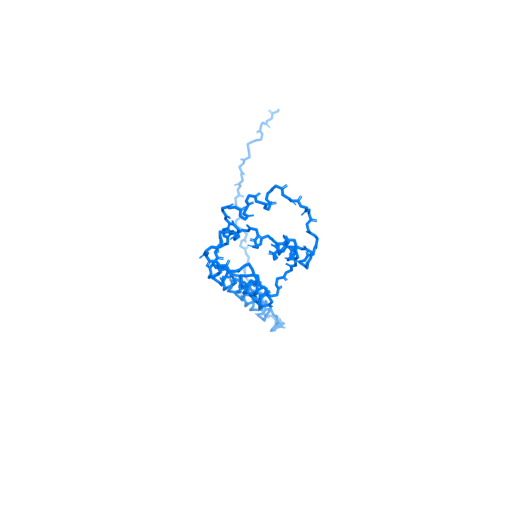ASN A O 1
ATOM 873 N N . LEU A 1 108 ? 2.550 12.335 -5.572 1.00 66.81 108 LEU A N 1
ATOM 874 C CA . LEU A 1 108 ? 1.789 12.485 -4.329 1.00 66.81 108 LEU A CA 1
ATOM 875 C C . LEU A 1 108 ? 0.575 13.420 -4.490 1.00 66.81 108 LEU A C 1
ATOM 877 O O . LEU A 1 108 ? 0.654 14.640 -4.330 1.00 66.81 108 LEU A O 1
ATOM 881 N N . LYS A 1 109 ? -0.588 12.823 -4.753 1.00 69.38 109 LYS A N 1
ATOM 882 C CA . LYS A 1 109 ? -1.892 13.433 -4.499 1.00 69.38 109 LYS A CA 1
ATOM 883 C C . LYS A 1 109 ? -2.333 13.001 -3.099 1.00 69.38 109 LYS A C 1
ATOM 885 O O . LYS A 1 109 ? -2.165 11.834 -2.750 1.00 69.38 109 LYS A O 1
ATOM 890 N N . PRO A 1 110 ? -2.891 13.900 -2.274 1.00 68.31 110 PRO A N 1
ATOM 891 C CA . PRO A 1 110 ? -3.487 13.494 -1.012 1.00 68.31 110 PRO A CA 1
ATOM 892 C C . PRO A 1 110 ? -4.714 12.624 -1.306 1.00 68.31 110 PRO A C 1
ATOM 894 O O . PRO A 1 110 ? -5.770 13.129 -1.689 1.00 68.31 110 PRO A O 1
ATOM 897 N N . PHE A 1 111 ? -4.564 11.309 -1.161 1.00 76.50 111 PHE A N 1
ATOM 898 C CA . PHE A 1 111 ? -5.675 10.372 -1.256 1.00 76.50 111 PHE A CA 1
ATOM 899 C C . PHE A 1 111 ? -6.504 10.440 0.027 1.00 76.50 111 PHE A C 1
ATOM 901 O O . PHE A 1 111 ? -5.971 10.354 1.132 1.00 76.50 111 PHE A O 1
ATOM 908 N N . THR A 1 112 ? -7.817 10.609 -0.115 1.00 78.81 112 THR A N 1
ATOM 909 C CA . THR A 1 112 ? -8.762 10.651 1.015 1.00 78.81 112 THR A CA 1
ATOM 910 C C . THR A 1 112 ? -9.496 9.329 1.221 1.00 78.81 112 THR A C 1
ATOM 912 O O . THR A 1 112 ? -10.126 9.134 2.258 1.00 78.81 112 THR A O 1
ATOM 915 N N . ASN A 1 113 ? -9.422 8.422 0.245 1.00 88.50 113 ASN A N 1
ATOM 916 C CA . ASN A 1 113 ? -10.050 7.109 0.272 1.00 88.50 113 ASN A CA 1
ATOM 917 C C . ASN A 1 113 ? -9.125 6.061 -0.359 1.00 88.50 113 ASN A C 1
ATOM 919 O O . ASN A 1 113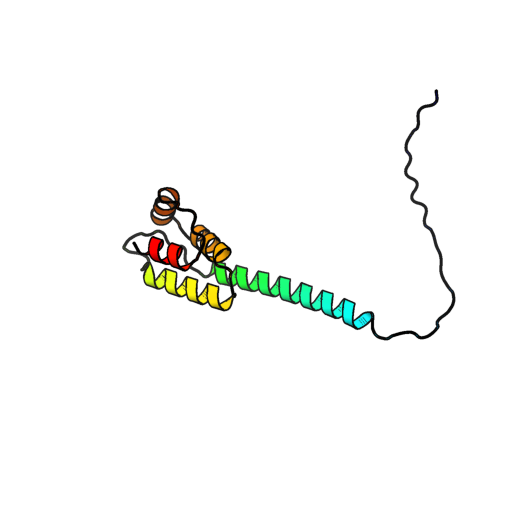 ? -8.267 6.388 -1.181 1.00 88.50 113 ASN A O 1
ATOM 923 N N . TRP A 1 114 ? -9.307 4.806 0.048 1.00 89.00 114 TRP A N 1
ATOM 924 C CA . TRP A 1 114 ? -8.450 3.705 -0.391 1.00 89.00 114 TRP A CA 1
ATOM 925 C C . TRP A 1 114 ? -8.620 3.387 -1.880 1.00 89.00 114 TRP A C 1
ATOM 927 O O . TRP A 1 114 ? -7.629 3.168 -2.562 1.00 89.00 114 TRP A O 1
ATOM 937 N N . ASN A 1 115 ? -9.850 3.423 -2.397 1.00 89.88 115 ASN A N 1
ATOM 938 C CA . ASN A 1 115 ? -10.133 3.046 -3.784 1.00 89.88 115 ASN A CA 1
ATOM 939 C C . ASN A 1 115 ? -9.397 3.927 -4.805 1.00 89.88 115 ASN A C 1
ATOM 941 O O . ASN A 1 115 ? -8.936 3.429 -5.830 1.00 89.88 115 ASN A O 1
ATOM 945 N N . ASP A 1 116 ? -9.298 5.231 -4.547 1.00 88.50 116 ASP A N 1
ATOM 946 C CA . ASP A 1 116 ? -8.571 6.151 -5.422 1.00 88.50 116 ASP A CA 1
ATOM 947 C C . ASP A 1 116 ? -7.055 5.930 -5.335 1.00 88.50 116 ASP A C 1
ATOM 949 O O . ASP A 1 116 ? -6.365 6.051 -6.345 1.00 88.50 116 ASP A O 1
ATOM 953 N N . ALA A 1 117 ? -6.541 5.581 -4.150 1.00 87.31 117 ALA A N 1
ATOM 954 C CA . ALA A 1 117 ? -5.133 5.236 -3.969 1.00 87.31 117 ALA A CA 1
ATOM 955 C C . ALA A 1 117 ? -4.780 3.923 -4.683 1.00 87.31 117 ALA A C 1
ATOM 957 O O . ALA A 1 117 ? -3.792 3.870 -5.405 1.00 87.31 117 ALA A O 1
ATOM 958 N N . GLU A 1 118 ? -5.608 2.889 -4.527 1.00 89.12 118 GLU A N 1
ATOM 959 C CA . GLU A 1 118 ? -5.439 1.579 -5.165 1.00 89.12 118 GLU A CA 1
ATOM 960 C C . GLU A 1 118 ? -5.385 1.699 -6.690 1.00 89.12 118 GLU A C 1
ATOM 962 O O . GLU A 1 118 ? -4.451 1.200 -7.310 1.00 89.12 118 GLU A O 1
ATOM 967 N N . LYS A 1 119 ? -6.318 2.448 -7.290 1.00 88.25 119 LYS A N 1
ATOM 968 C CA . LYS A 1 119 ? -6.297 2.720 -8.735 1.00 88.25 119 LYS A CA 1
ATOM 969 C C . LYS A 1 119 ? -5.044 3.460 -9.173 1.00 88.25 119 LYS A C 1
ATOM 971 O O . LYS A 1 119 ? -4.468 3.116 -10.192 1.00 88.25 119 LYS A O 1
ATOM 976 N N . ALA A 1 120 ? -4.620 4.461 -8.404 1.00 85.81 120 ALA A N 1
ATOM 97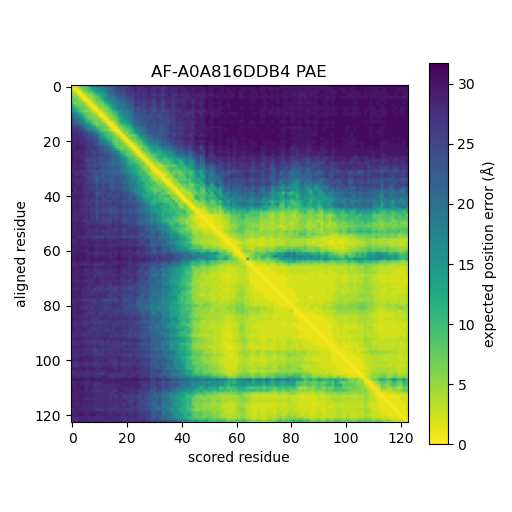7 C CA . ALA A 1 120 ? -3.417 5.205 -8.740 1.00 85.81 120 ALA A CA 1
ATOM 978 C C . ALA A 1 120 ? -2.167 4.320 -8.706 1.00 85.81 120 ALA A C 1
ATOM 980 O O . ALA A 1 120 ? -1.262 4.553 -9.490 1.00 85.81 120 ALA A O 1
ATOM 981 N N . PHE A 1 121 ? -2.110 3.312 -7.832 1.00 83.81 121 PHE A N 1
ATOM 982 C CA . PHE A 1 121 ? -1.009 2.353 -7.851 1.00 83.81 121 PHE A CA 1
ATOM 983 C C . PHE A 1 121 ? -1.010 1.485 -9.113 1.00 83.81 121 PHE A C 1
ATOM 985 O O . PHE A 1 121 ? 0.064 1.134 -9.578 1.00 83.81 121 PHE A O 1
ATOM 992 N N . GLN A 1 122 ? -2.177 1.150 -9.668 1.00 84.19 122 GLN A N 1
ATOM 993 C CA . GLN A 1 122 ? -2.298 0.307 -10.864 1.00 84.19 122 GLN A CA 1
ATOM 994 C C . GLN A 1 122 ? -2.015 1.035 -12.191 1.00 84.19 122 GLN A C 1
ATOM 996 O O . GLN A 1 122 ? -1.709 0.362 -13.177 1.00 84.19 122 GLN A O 1
ATOM 1001 N N . ASP A 1 123 ? -2.156 2.365 -12.222 1.00 78.25 123 ASP A N 1
ATOM 1002 C CA . ASP A 1 123 ? -1.972 3.224 -13.409 1.00 78.25 123 ASP A CA 1
ATOM 1003 C C . ASP A 1 123 ? -0.488 3.453 -13.771 1.00 78.25 123 ASP A C 1
ATOM 1005 O O . ASP A 1 123 ? -0.163 3.389 -14.984 1.00 78.25 123 ASP A O 1
#

Organism: NCBI:txid392033

Radius of gyration: 26.78 Å; Cα contacts (8 Å, |Δi|>4): 58; chains: 1; bounding box: 36×52×74 Å

Mean predicted aligned error: 15.79 Å

Foldseek 3Di:
DDDDDDDDDDDDDDDDDDDDDDDDPPPVVVVVVVVVVVVVVVVLVVVLVVLLVPQAAAAPDPPDDDLVVSVVSLVVSCVVSVDAFVVSLVSNLVRYDHPLVVVCVVVDDPDPGNVVVSVVSVD

pLDDT: mean 71.22, std 19.21, range [34.72, 91.19]

Sequence (123 aa):
MQSGENNLSYELITNSPTRIRNKKINDISFMQEMETNSMETRQLHSSQKEAMKKITEFSGESNELSIDDWLFDLTNLFSLMKLKDETKILETMGKLTGPALRWFQENLKPFTNWNDAEKAFQD